Protein AF-A0AAJ1BZ82-F1 (afdb_monomer_lite)

Fo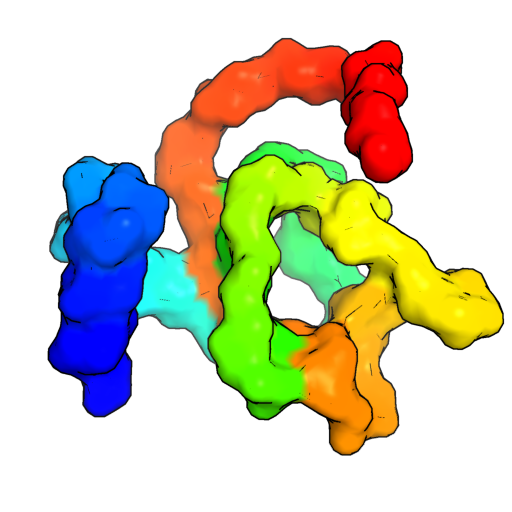ldseek 3Di:
DLVVVCVVCVVVVNCVQQVPPDSSQKDFAPADPQPDQAAFKWFAFQLRDIDGGDGQQPVDADVPRHRLSGQPPDRSHTGIMGGRPDPPDPPPPDDDDDD

Structure (mmCIF, N/CA/C/O backbone):
data_AF-A0AAJ1BZ82-F1
#
_entry.id   AF-A0AAJ1BZ82-F1
#
loop_
_atom_site.group_PDB
_atom_site.id
_atom_site.type_symbol
_atom_site.label_atom_id
_atom_site.label_alt_id
_atom_site.label_comp_id
_atom_site.label_asym_id
_atom_site.label_entity_id
_atom_site.label_seq_id
_atom_site.pdbx_PDB_ins_code
_atom_site.Cartn_x
_atom_site.Cartn_y
_atom_site.Cartn_z
_atom_site.occupancy
_atom_site.B_iso_or_equiv
_atom_site.auth_seq_id
_atom_site.auth_comp_id
_atom_site.auth_asym_id
_atom_site.auth_atom_id
_atom_site.pdbx_PDB_model_num
ATOM 1 N N . MET A 1 1 ? 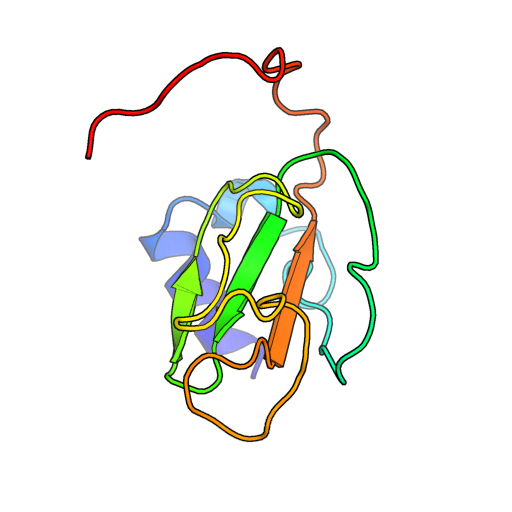-15.356 -1.898 -11.378 1.00 53.34 1 MET A N 1
ATOM 2 C CA . MET A 1 1 ? -14.190 -1.645 -10.501 1.00 53.34 1 MET A CA 1
ATOM 3 C C . MET A 1 1 ? -12.942 -1.235 -11.290 1.00 53.34 1 MET A C 1
ATOM 5 O O . MET A 1 1 ? -12.240 -0.364 -10.812 1.00 53.34 1 MET A O 1
ATOM 9 N N . ALA A 1 2 ? -12.697 -1.755 -12.504 1.00 52.62 2 ALA A N 1
ATOM 10 C CA . ALA A 1 2 ? -11.528 -1.373 -13.318 1.00 52.62 2 ALA A CA 1
ATOM 11 C C . ALA A 1 2 ? -11.559 0.063 -13.898 1.00 52.62 2 ALA A C 1
ATOM 13 O O . ALA A 1 2 ? -10.515 0.698 -14.008 1.00 52.62 2 ALA A O 1
ATOM 14 N N . ASP A 1 3 ? -12.739 0.592 -14.241 1.00 59.53 3 ASP A N 1
ATOM 15 C CA . ASP A 1 3 ? -12.847 1.900 -14.912 1.00 59.53 3 ASP A CA 1
ATOM 16 C C . ASP A 1 3 ? -12.451 3.079 -13.999 1.00 59.53 3 ASP A C 1
ATOM 18 O O . ASP A 1 3 ? -11.710 3.965 -14.412 1.00 59.53 3 ASP A O 1
ATOM 22 N N . GLY A 1 4 ? -12.809 3.016 -12.710 1.00 66.25 4 GLY A N 1
ATOM 23 C CA . GLY A 1 4 ? -12.424 4.038 -11.728 1.00 66.25 4 GLY A CA 1
ATOM 24 C C . GLY A 1 4 ? -10.914 4.103 -11.473 1.00 66.25 4 GLY A C 1
ATOM 25 O O . GLY A 1 4 ? -10.356 5.190 -11.359 1.00 66.25 4 GLY A O 1
ATOM 26 N N . ASN A 1 5 ? -10.225 2.955 -11.472 1.00 70.12 5 ASN A N 1
ATOM 27 C CA . ASN A 1 5 ? -8.765 2.914 -11.324 1.00 70.12 5 ASN A CA 1
ATOM 28 C C . ASN A 1 5 ? -8.063 3.549 -12.535 1.00 70.12 5 ASN A C 1
ATOM 30 O O . ASN A 1 5 ? -7.015 4.170 -12.393 1.00 70.12 5 ASN A O 1
ATOM 34 N N . ARG A 1 6 ? -8.655 3.445 -13.731 1.00 72.12 6 ARG A N 1
ATOM 35 C CA . ARG A 1 6 ? -8.121 4.044 -14.960 1.00 72.12 6 ARG A CA 1
ATOM 36 C C . ARG A 1 6 ? -8.131 5.556 -14.946 1.00 72.12 6 ARG A C 1
ATOM 38 O O . ARG A 1 6 ? -7.130 6.168 -15.318 1.00 72.12 6 ARG A O 1
ATOM 45 N N . GLU A 1 7 ? -9.255 6.154 -14.582 1.00 79.50 7 GLU A N 1
ATOM 46 C CA . GLU A 1 7 ? -9.363 7.610 -14.505 1.00 79.50 7 GLU A CA 1
ATOM 47 C C . GLU A 1 7 ? -8.453 8.160 -13.402 1.00 79.50 7 GLU A C 1
ATOM 49 O O . GLU A 1 7 ? -7.705 9.110 -13.630 1.00 79.50 7 GLU A O 1
ATOM 54 N N . GLU A 1 8 ? -8.427 7.493 -12.249 1.00 78.50 8 GLU A N 1
ATOM 55 C CA . GLU A 1 8 ? -7.574 7.838 -11.112 1.00 78.50 8 GLU A CA 1
ATOM 56 C C . GLU A 1 8 ? -6.079 7.747 -11.458 1.00 78.50 8 GLU A C 1
ATOM 58 O O . GLU A 1 8 ? -5.304 8.640 -11.109 1.00 78.50 8 GLU A O 1
ATOM 63 N N . ASP A 1 9 ? -5.668 6.727 -12.213 1.00 79.69 9 ASP A N 1
ATOM 64 C CA . ASP A 1 9 ? -4.282 6.578 -12.653 1.00 79.69 9 ASP A CA 1
ATOM 65 C C . ASP A 1 9 ? -3.865 7.641 -13.668 1.00 79.69 9 ASP A C 1
ATOM 67 O O . ASP A 1 9 ? -2.733 8.122 -13.621 1.00 79.69 9 ASP A O 1
ATOM 71 N N . LYS A 1 10 ? -4.760 8.051 -14.570 1.00 79.44 10 LYS A N 1
ATOM 72 C CA . LYS A 1 10 ? -4.483 9.164 -15.489 1.00 79.44 10 LYS A CA 1
ATOM 73 C C . LYS A 1 10 ? -4.336 10.483 -14.735 1.00 79.44 10 LYS A C 1
ATOM 75 O O . LYS A 1 10 ? -3.404 11.231 -15.011 1.00 79.44 10 LYS A O 1
ATOM 80 N N . LEU A 1 11 ? -5.220 10.742 -13.769 1.00 83.69 11 LEU A N 1
ATOM 81 C CA . LEU A 1 11 ? -5.194 11.958 -12.950 1.00 83.69 11 LEU A CA 1
ATOM 82 C C . LEU A 1 11 ? -3.920 12.067 -12.102 1.00 83.69 11 LEU A C 1
ATOM 84 O O . LEU A 1 11 ? -3.396 13.162 -11.930 1.00 83.69 11 LEU A O 1
ATOM 88 N N . ASN A 1 12 ? -3.409 10.943 -11.596 1.00 79.12 12 ASN A N 1
ATOM 89 C CA . ASN A 1 12 ? -2.242 10.911 -10.709 1.00 79.12 12 ASN A CA 1
ATOM 90 C C . ASN A 1 12 ? -0.918 10.578 -11.428 1.00 79.12 12 ASN A C 1
ATOM 92 O O . ASN A 1 12 ? 0.074 10.279 -10.762 1.00 79.12 12 ASN A O 1
ATOM 96 N N . GLY A 1 13 ? -0.885 10.585 -12.769 1.00 81.19 13 GLY A N 1
ATOM 97 C CA . GLY A 1 13 ? 0.329 10.298 -13.551 1.00 81.19 13 GLY A CA 1
ATOM 98 C C . GLY A 1 13 ? 0.833 8.853 -13.427 1.00 81.19 13 GLY A C 1
ATOM 99 O O . GLY A 1 13 ? 2.011 8.575 -13.628 1.00 81.19 13 GLY A O 1
ATOM 100 N N . ARG A 1 14 ? -0.048 7.920 -13.058 1.00 81.94 14 ARG A N 1
ATOM 101 C CA . ARG A 1 14 ? 0.253 6.499 -12.831 1.00 81.94 14 ARG A CA 1
ATOM 102 C C . ARG A 1 14 ? -0.105 5.598 -13.996 1.00 81.94 14 ARG A C 1
ATOM 104 O O . ARG A 1 14 ? 0.360 4.463 -14.049 1.00 81.94 14 ARG A O 1
ATOM 111 N N . TRP A 1 15 ? -0.894 6.101 -14.940 1.00 82.94 15 TRP A N 1
ATOM 112 C CA . TRP A 1 15 ? -1.353 5.328 -16.089 1.00 82.94 15 TRP A CA 1
ATOM 113 C C . TRP A 1 15 ? -0.193 4.667 -16.841 1.00 82.94 15 TRP A C 1
ATOM 115 O O . TRP A 1 15 ? -0.192 3.455 -17.016 1.00 82.94 15 TRP A O 1
ATOM 125 N N . GLU A 1 16 ? 0.841 5.430 -17.196 1.00 84.62 16 GLU A N 1
ATOM 126 C CA . GLU A 1 16 ? 1.980 4.925 -17.978 1.00 84.62 16 GLU A CA 1
ATOM 127 C C . GLU A 1 16 ? 2.786 3.830 -17.260 1.00 84.62 16 GLU A C 1
ATOM 129 O O . GLU A 1 16 ? 3.498 3.063 -17.903 1.00 84.62 16 GLU A O 1
ATOM 134 N N . ILE A 1 17 ? 2.659 3.739 -15.935 1.00 82.94 17 ILE A N 1
ATOM 135 C CA . ILE A 1 17 ? 3.393 2.799 -15.082 1.00 82.94 17 ILE A CA 1
ATOM 136 C C . ILE A 1 17 ? 2.644 1.466 -14.962 1.00 82.94 17 ILE A C 1
ATOM 138 O O . ILE A 1 17 ? 3.266 0.405 -14.896 1.00 82.94 17 ILE A O 1
ATOM 142 N N . PHE A 1 18 ? 1.311 1.515 -14.897 1.00 85.00 18 PHE A N 1
ATOM 143 C CA . PHE A 1 18 ? 0.482 0.367 -14.525 1.00 85.00 18 PHE A CA 1
ATOM 144 C C . PHE A 1 18 ? -0.499 -0.087 -15.610 1.00 85.00 18 PHE A C 1
ATOM 146 O O . PHE A 1 18 ? -1.170 -1.094 -15.401 1.00 85.00 18 PHE A O 1
ATOM 153 N N . GLN A 1 19 ? -0.587 0.604 -16.753 1.00 83.50 19 GLN A N 1
ATOM 154 C CA . GLN A 1 19 ? -1.544 0.288 -17.828 1.00 83.50 19 GLN A CA 1
ATOM 155 C C . GLN A 1 19 ? -1.471 -1.166 -18.319 1.00 83.50 19 GLN A C 1
ATOM 157 O O . GLN A 1 19 ? -2.500 -1.742 -18.658 1.00 83.50 19 GLN A O 1
ATOM 162 N N . ASP A 1 20 ? -0.277 -1.764 -18.317 1.00 85.94 20 ASP A N 1
ATOM 163 C CA . ASP A 1 20 ? -0.053 -3.142 -18.770 1.00 85.94 20 ASP A CA 1
ATOM 164 C C . ASP A 1 20 ? -0.264 -4.187 -17.661 1.00 85.94 20 ASP A C 1
ATOM 166 O O . ASP A 1 20 ? -0.214 -5.391 -17.917 1.00 85.94 20 ASP A O 1
ATOM 170 N N . GLN A 1 21 ? -0.497 -3.758 -16.415 1.00 82.62 21 GLN A N 1
ATOM 171 C CA . GLN A 1 21 ? -0.714 -4.671 -15.297 1.00 82.62 21 GLN A CA 1
ATOM 172 C C . GLN A 1 21 ? -2.193 -5.044 -15.140 1.00 82.62 21 GLN A C 1
ATOM 174 O O . GLN A 1 21 ? -3.074 -4.180 -15.237 1.00 82.62 21 GLN A O 1
ATOM 179 N N . PRO A 1 22 ? -2.501 -6.311 -14.803 1.00 83.00 22 PRO A N 1
ATOM 180 C CA . PRO A 1 22 ? -3.864 -6.702 -14.467 1.00 83.00 22 PRO A CA 1
ATOM 181 C C . PRO A 1 22 ? -4.368 -5.857 -13.291 1.00 83.00 22 PRO A C 1
ATOM 183 O O . PRO A 1 22 ? -3.646 -5.642 -12.318 1.00 83.00 22 PRO A O 1
ATOM 186 N N . ASN A 1 23 ? -5.595 -5.336 -13.402 1.00 84.38 23 ASN A N 1
ATOM 187 C CA . ASN A 1 23 ? -6.183 -4.409 -12.424 1.00 84.38 23 ASN A CA 1
ATOM 188 C C . ASN A 1 23 ? -5.274 -3.208 -12.070 1.00 84.38 23 ASN A C 1
ATOM 190 O O . ASN A 1 23 ? -5.321 -2.685 -10.959 1.00 84.38 23 ASN A O 1
ATOM 194 N N . HIS A 1 24 ? -4.408 -2.792 -12.998 1.00 86.56 24 HIS A N 1
ATOM 195 C CA . HIS A 1 24 ? -3.442 -1.707 -12.814 1.00 86.56 24 HIS A CA 1
ATOM 196 C C . HIS A 1 24 ? -2.505 -1.938 -11.617 1.00 86.56 24 HIS A C 1
ATOM 198 O O . HIS A 1 24 ? -2.121 -1.006 -10.904 1.00 86.56 24 HIS A O 1
ATOM 204 N N . GLY A 1 25 ? -2.182 -3.209 -11.367 1.00 87.62 25 GLY A N 1
ATOM 205 C CA . GLY A 1 25 ? -1.303 -3.653 -10.291 1.00 87.62 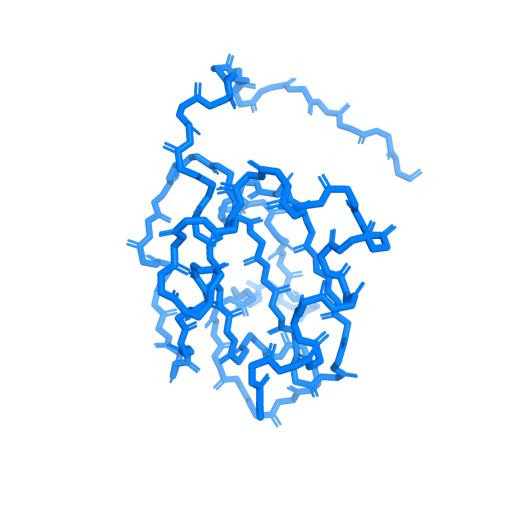25 GLY A CA 1
ATOM 206 C C . GLY A 1 25 ? -1.956 -3.696 -8.909 1.00 87.62 25 GLY A C 1
ATOM 207 O O . GLY A 1 25 ? -1.293 -4.116 -7.965 1.00 87.62 25 GLY A O 1
ATOM 208 N N . TRP A 1 26 ? -3.220 -3.279 -8.761 1.00 90.06 26 TRP A N 1
ATOM 209 C CA . TRP A 1 26 ? -3.908 -3.281 -7.470 1.00 90.06 26 TRP A CA 1
ATOM 210 C C . TRP A 1 26 ? -4.229 -4.697 -6.994 1.00 90.06 26 TRP A C 1
ATOM 212 O O . TRP A 1 26 ? -4.931 -5.459 -7.665 1.00 90.06 26 TRP A O 1
ATOM 222 N N . ILE A 1 27 ? -3.764 -4.996 -5.786 1.00 90.00 27 ILE A N 1
ATOM 223 C CA . ILE A 1 27 ? -3.960 -6.240 -5.052 1.00 90.00 27 ILE A CA 1
ATOM 224 C C . ILE A 1 27 ? -4.766 -5.915 -3.795 1.00 90.00 27 ILE A C 1
ATOM 226 O O . ILE A 1 27 ? -4.444 -4.968 -3.076 1.00 90.00 27 ILE A O 1
ATOM 230 N N . GLU A 1 28 ? -5.821 -6.685 -3.533 1.00 90.06 28 GLU A N 1
ATOM 231 C CA . GLU A 1 28 ? -6.641 -6.538 -2.328 1.00 90.06 28 GLU A CA 1
ATOM 232 C C . GLU A 1 28 ? -5.833 -6.891 -1.067 1.00 90.06 28 GLU A C 1
ATOM 234 O O . GLU A 1 28 ? -5.036 -7.830 -1.062 1.00 90.06 28 GLU A O 1
ATOM 239 N N . TRP A 1 29 ? -6.014 -6.114 0.005 1.00 87.69 29 TRP A N 1
ATOM 240 C CA . TRP A 1 29 ? -5.330 -6.319 1.281 1.00 87.69 29 TRP A CA 1
ATOM 241 C C . TRP A 1 29 ? -6.301 -6.749 2.374 1.00 87.69 29 TRP A C 1
ATOM 243 O O . TRP A 1 29 ? -7.263 -6.043 2.680 1.00 87.69 29 TRP A O 1
ATOM 253 N N . HIS A 1 30 ? -5.983 -7.866 3.026 1.00 84.44 30 HIS A N 1
ATOM 254 C CA . HIS A 1 30 ? -6.785 -8.440 4.110 1.00 84.44 30 HIS A CA 1
ATOM 255 C C . HIS A 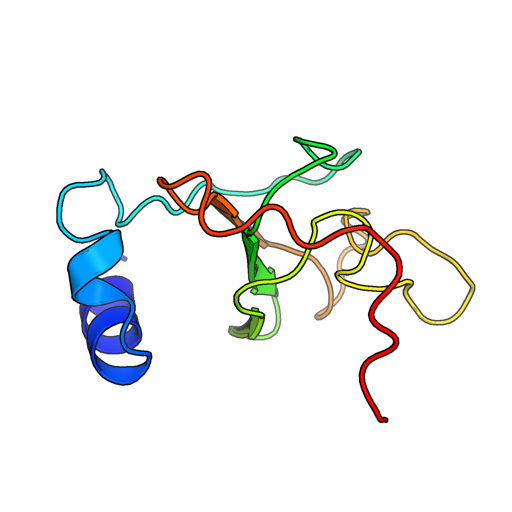1 30 ? -6.152 -8.270 5.500 1.00 84.44 30 HIS A C 1
ATOM 257 O O . HIS A 1 30 ? -6.655 -8.822 6.476 1.00 84.44 30 HIS A O 1
ATOM 263 N N . GLY A 1 31 ? -5.064 -7.501 5.605 1.00 81.19 31 GLY A N 1
ATOM 264 C CA . GLY A 1 31 ? -4.317 -7.328 6.850 1.00 81.19 31 GLY A CA 1
ATOM 265 C C . GLY A 1 31 ? -3.141 -8.285 7.010 1.00 81.19 31 GLY A C 1
ATOM 266 O O . GLY A 1 31 ? -3.025 -9.287 6.309 1.00 81.19 31 GLY A O 1
ATOM 267 N N . GLY A 1 32 ? -2.262 -7.949 7.953 1.00 77.38 32 GLY A N 1
ATOM 268 C CA . GLY A 1 32 ? -1.065 -8.724 8.271 1.00 77.38 32 GLY A CA 1
ATOM 269 C C . GLY A 1 32 ? 0.198 -7.861 8.319 1.00 77.38 32 GLY A C 1
ATOM 270 O O . GLY A 1 32 ? 0.104 -6.631 8.253 1.00 77.38 32 GLY A O 1
ATOM 271 N N . PRO A 1 33 ? 1.380 -8.487 8.442 1.00 76.81 33 PRO A N 1
ATOM 272 C CA . PRO A 1 33 ? 2.646 -7.789 8.255 1.00 76.81 33 PRO A CA 1
ATOM 273 C C . PRO A 1 33 ? 2.762 -7.280 6.810 1.00 76.81 33 PRO A C 1
ATOM 275 O O . PRO A 1 33 ? 2.122 -7.837 5.915 1.00 76.81 33 PRO A O 1
ATOM 278 N N . PRO A 1 34 ? 3.578 -6.247 6.551 1.00 76.56 34 PRO A N 1
ATOM 279 C CA . PRO A 1 34 ? 3.782 -5.752 5.198 1.00 76.56 34 PRO A CA 1
ATOM 280 C C . PRO A 1 34 ? 4.238 -6.894 4.268 1.00 76.56 34 PRO A C 1
ATOM 282 O O . PRO A 1 34 ? 5.165 -7.629 4.617 1.00 76.56 34 PRO A O 1
ATOM 285 N N . PRO A 1 35 ? 3.634 -7.047 3.075 1.00 75.50 35 PRO A N 1
ATOM 286 C CA . PRO A 1 35 ? 3.963 -8.139 2.157 1.00 75.50 35 PRO A CA 1
ATOM 287 C C . PRO A 1 35 ? 5.368 -8.013 1.542 1.00 75.50 35 PRO A C 1
ATOM 289 O O . PRO A 1 35 ? 5.836 -8.927 0.867 1.00 75.50 35 PRO A O 1
ATOM 292 N N . PHE A 1 36 ? 6.044 -6.883 1.753 1.00 78.31 36 PHE A N 1
ATOM 293 C CA . PHE A 1 36 ? 7.415 -6.617 1.332 1.00 78.31 36 PHE A CA 1
ATOM 294 C C . PHE A 1 36 ? 8.036 -5.551 2.238 1.00 78.31 36 PHE A C 1
ATOM 296 O O . PHE A 1 36 ? 7.345 -4.693 2.786 1.00 78.31 36 PHE A O 1
ATOM 303 N N . THR A 1 37 ? 9.356 -5.605 2.390 1.00 75.38 37 THR A N 1
ATOM 304 C CA . THR A 1 37 ? 10.114 -4.717 3.282 1.00 75.38 37 THR A CA 1
ATOM 305 C C . THR A 1 37 ? 10.871 -3.617 2.547 1.00 75.38 37 THR A C 1
ATOM 307 O O . THR A 1 37 ? 11.477 -2.789 3.214 1.00 75.38 37 THR A O 1
ATOM 310 N N . ASP A 1 38 ? 10.838 -3.608 1.212 1.00 75.44 38 ASP A N 1
ATOM 311 C CA . ASP A 1 38 ? 11.616 -2.700 0.366 1.00 75.44 38 ASP A CA 1
ATOM 312 C C . ASP A 1 38 ? 10.858 -2.297 -0.913 1.00 75.44 38 ASP A C 1
ATOM 314 O O . ASP A 1 38 ? 9.959 -3.013 -1.380 1.00 75.44 38 ASP A O 1
ATOM 318 N N . GLY A 1 39 ? 11.247 -1.153 -1.476 1.00 77.81 39 GLY A N 1
ATOM 319 C CA . GLY A 1 39 ? 10.705 -0.577 -2.702 1.00 77.81 39 GLY A CA 1
ATOM 320 C C . GLY A 1 39 ? 9.551 0.395 -2.473 1.00 77.81 39 GLY A C 1
ATOM 321 O O . GLY A 1 39 ? 9.158 0.697 -1.348 1.00 77.81 39 GLY A O 1
ATOM 322 N N . GLU A 1 40 ? 8.998 0.900 -3.571 1.00 84.00 40 GLU A N 1
ATOM 323 C CA . GLU A 1 40 ? 7.894 1.855 -3.538 1.00 84.00 40 GLU A CA 1
ATOM 324 C C . GLU A 1 40 ? 6.540 1.159 -3.685 1.00 84.00 40 GLU A C 1
ATOM 326 O O . GLU A 1 40 ? 6.344 0.265 -4.519 1.00 84.00 40 GLU A O 1
ATOM 331 N N . VAL A 1 41 ? 5.576 1.605 -2.883 1.00 85.94 41 VAL A N 1
ATOM 332 C CA . VAL A 1 41 ? 4.202 1.108 -2.903 1.00 85.94 41 VAL A CA 1
ATOM 333 C C . VAL A 1 41 ? 3.202 2.249 -2.932 1.00 85.94 41 VAL A C 1
ATOM 335 O O . VAL A 1 41 ? 3.380 3.290 -2.292 1.00 85.94 41 VAL A O 1
ATOM 338 N N . ASP A 1 42 ? 2.111 1.993 -3.646 1.00 88.56 42 ASP A N 1
ATOM 339 C CA . ASP A 1 42 ? 0.882 2.753 -3.517 1.00 88.56 42 ASP A CA 1
ATOM 340 C C . ASP A 1 42 ? -0.116 1.949 -2.686 1.00 88.56 42 ASP A C 1
ATOM 342 O O . ASP A 1 42 ? -0.281 0.745 -2.898 1.00 88.56 42 ASP A O 1
ATOM 346 N N . VAL A 1 43 ? -0.802 2.603 -1.753 1.00 87.94 43 VAL A N 1
ATOM 347 C CA . VAL A 1 43 ? -1.847 1.978 -0.935 1.00 87.94 43 VAL A CA 1
ATOM 348 C C . VAL A 1 43 ? -3.147 2.756 -1.023 1.00 87.94 43 VAL A C 1
ATOM 350 O O . VAL A 1 43 ? -3.165 3.988 -1.098 1.00 87.94 43 VAL A O 1
ATOM 353 N N . ARG A 1 44 ? -4.250 2.014 -0.965 1.00 88.50 44 ARG A N 1
ATOM 354 C CA . ARG A 1 44 ? -5.604 2.543 -0.868 1.00 88.50 44 ARG A CA 1
ATOM 355 C C . ARG A 1 44 ? -6.124 2.296 0.534 1.00 88.50 44 ARG A C 1
ATOM 357 O O . ARG A 1 44 ? -6.160 1.155 0.996 1.00 88.50 44 ARG A O 1
ATOM 364 N N . LEU A 1 45 ? -6.518 3.370 1.207 1.00 87.12 45 LEU A N 1
ATOM 365 C CA . LEU A 1 45 ? -7.131 3.293 2.525 1.00 87.12 45 LEU A CA 1
ATOM 366 C C . LEU A 1 45 ? -8.629 3.013 2.391 1.00 87.12 45 LEU A C 1
ATOM 368 O O . LEU A 1 45 ? -9.265 3.411 1.414 1.00 87.12 45 LEU A O 1
ATOM 372 N N . ARG A 1 46 ? -9.217 2.416 3.428 1.00 85.19 46 ARG A N 1
ATOM 373 C CA . ARG A 1 46 ? -10.665 2.215 3.571 1.00 85.19 46 ARG A CA 1
ATOM 374 C C . ARG A 1 46 ? -11.444 3.529 3.475 1.00 85.19 46 ARG A C 1
ATOM 376 O O . ARG A 1 46 ? -12.551 3.542 2.954 1.00 85.19 46 ARG A O 1
ATOM 383 N N . SER A 1 47 ? -10.850 4.637 3.923 1.00 83.56 47 SER A N 1
ATOM 384 C CA . SER A 1 47 ? -11.399 5.994 3.762 1.00 83.56 47 SER A CA 1
ATOM 385 C C . SER A 1 47 ? -11.473 6.490 2.309 1.00 83.56 47 SER A C 1
ATOM 387 O O . SER A 1 47 ? -12.028 7.556 2.067 1.00 83.56 47 SER A O 1
ATOM 389 N N . GLY A 1 48 ? -10.897 5.767 1.345 1.00 83.56 48 GLY A N 1
ATOM 390 C CA . GLY A 1 48 ? -10.797 6.182 -0.056 1.00 83.56 48 GLY A CA 1
ATOM 391 C C . GLY A 1 48 ? -9.561 7.030 -0.365 1.00 83.56 48 GLY A C 1
ATOM 392 O O . GLY A 1 48 ? -9.270 7.269 -1.534 1.00 83.56 48 GLY A O 1
ATOM 393 N N . ARG A 1 49 ? -8.796 7.447 0.654 1.00 85.06 49 ARG A N 1
ATOM 394 C CA . ARG A 1 49 ? -7.525 8.156 0.464 1.00 85.06 49 ARG A CA 1
ATOM 395 C C . ARG A 1 49 ? -6.483 7.238 -0.175 1.00 85.06 49 ARG A C 1
ATOM 397 O O . ARG A 1 49 ? -6.300 6.100 0.255 1.00 85.06 49 ARG A O 1
ATOM 404 N N . LEU A 1 50 ? -5.741 7.781 -1.134 1.00 85.88 50 LEU A N 1
ATOM 405 C CA . LEU A 1 50 ? -4.587 7.125 -1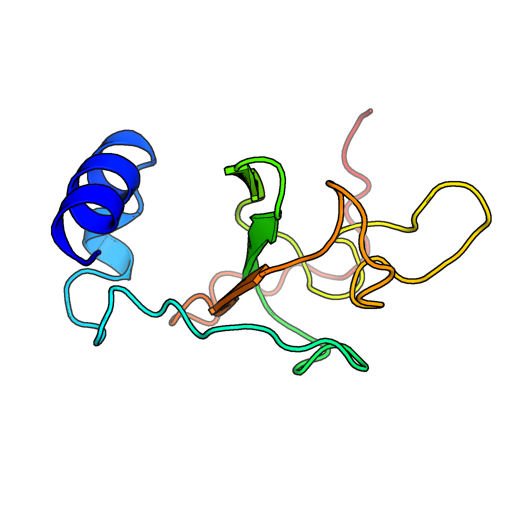.740 1.00 85.88 50 LEU A CA 1
ATOM 406 C C . LEU A 1 50 ? -3.298 7.682 -1.149 1.00 85.88 50 LEU A C 1
ATOM 408 O O . LEU A 1 50 ? -3.180 8.880 -0.877 1.00 85.88 50 LEU A O 1
ATOM 412 N N . ILE A 1 51 ? -2.334 6.796 -0.944 1.00 85.38 51 ILE A N 1
ATOM 413 C CA . ILE A 1 51 ? -0.964 7.148 -0.594 1.00 85.38 51 ILE A CA 1
ATOM 414 C C . ILE A 1 51 ? -0.070 6.553 -1.673 1.00 85.38 51 ILE A C 1
ATOM 416 O O . ILE A 1 51 ? -0.240 5.403 -2.063 1.00 85.38 51 ILE A O 1
ATOM 420 N N . PHE A 1 52 ? 0.866 7.359 -2.150 1.00 85.94 52 PHE A N 1
ATOM 421 C CA . PHE A 1 52 ? 1.622 7.130 -3.371 1.00 85.94 52 PHE A CA 1
ATOM 422 C C . PHE A 1 52 ? 3.120 7.147 -3.084 1.00 85.94 52 PHE A C 1
ATOM 424 O O . PHE A 1 52 ? 3.555 8.006 -2.315 1.00 85.94 52 PHE A O 1
ATOM 431 N N . PHE A 1 53 ? 3.879 6.248 -3.726 1.00 75.75 53 PHE A N 1
ATOM 432 C CA . PHE A 1 53 ? 5.352 6.239 -3.710 1.00 75.75 53 PHE A CA 1
ATOM 433 C C . PHE A 1 53 ? 5.938 6.323 -2.294 1.00 75.75 53 PHE A C 1
ATOM 435 O O . PHE A 1 53 ? 6.747 7.190 -1.964 1.00 75.75 53 PHE A O 1
ATOM 442 N N . ARG A 1 54 ? 5.465 5.454 -1.398 1.00 74.69 54 ARG A N 1
ATOM 443 C CA . ARG A 1 54 ? 6.010 5.366 -0.040 1.00 74.69 54 ARG A CA 1
ATOM 444 C C . ARG A 1 54 ? 6.737 4.051 0.144 1.00 74.69 54 ARG A C 1
ATOM 446 O O . ARG A 1 54 ? 6.293 3.024 -0.355 1.00 74.69 54 ARG A O 1
ATOM 453 N N . HIS A 1 55 ? 7.825 4.087 0.905 1.00 76.50 55 HIS A N 1
ATOM 454 C CA . HIS A 1 55 ? 8.474 2.874 1.381 1.00 76.50 55 HIS A CA 1
ATOM 455 C C . HIS A 1 55 ? 7.499 2.118 2.304 1.00 76.50 55 HIS A C 1
ATOM 457 O O . HIS A 1 55 ? 6.899 2.764 3.170 1.00 76.50 55 HIS A O 1
ATOM 463 N N . PRO A 1 56 ? 7.327 0.786 2.182 1.00 74.50 56 PRO A N 1
ATOM 464 C CA . PRO A 1 56 ? 6.335 0.013 2.941 1.00 74.50 56 PRO A CA 1
ATOM 465 C C . PRO A 1 56 ? 6.470 0.191 4.454 1.00 74.50 56 PRO A C 1
ATOM 467 O O . PRO A 1 56 ? 5.464 0.276 5.159 1.00 74.50 56 PRO A O 1
ATOM 470 N N . LEU A 1 57 ? 7.707 0.319 4.945 1.00 72.69 57 LEU A N 1
ATOM 471 C CA . LEU A 1 57 ? 7.996 0.556 6.362 1.00 72.69 57 LEU A CA 1
ATOM 472 C C . LEU A 1 57 ? 7.747 2.011 6.798 1.00 72.69 57 LEU A C 1
ATOM 474 O O . LEU A 1 57 ? 7.637 2.286 7.988 1.00 72.69 57 LEU A O 1
ATOM 478 N N . TRP A 1 58 ? 7.666 2.956 5.857 1.00 70.06 58 TRP A N 1
ATOM 479 C CA . TRP A 1 58 ? 7.541 4.397 6.122 1.00 70.06 58 TRP A CA 1
ATOM 480 C C . TRP A 1 58 ? 6.183 4.978 5.730 1.00 70.06 58 TRP A C 1
ATOM 482 O O . TRP A 1 58 ? 5.985 6.190 5.805 1.00 70.06 58 TRP A O 1
ATOM 492 N N . ILE A 1 59 ? 5.203 4.138 5.377 1.00 70.31 59 ILE A N 1
ATOM 493 C CA . ILE A 1 59 ? 3.804 4.583 5.230 1.00 70.31 59 ILE A CA 1
ATOM 494 C C . ILE A 1 59 ? 3.267 5.139 6.570 1.00 70.31 59 ILE A C 1
ATOM 496 O O . ILE A 1 59 ? 2.253 5.840 6.615 1.00 70.31 59 ILE A O 1
ATOM 500 N N . GLY A 1 60 ? 4.008 4.908 7.658 1.00 62.31 60 GLY A N 1
ATOM 501 C CA . GLY A 1 60 ? 3.896 5.568 8.950 1.00 62.31 60 GLY A CA 1
ATOM 502 C C . GLY A 1 60 ? 3.414 4.614 10.036 1.00 62.31 60 GLY A C 1
ATOM 503 O O . GLY A 1 60 ? 2.959 3.503 9.765 1.00 62.31 60 GLY A O 1
ATOM 504 N N . GLN A 1 61 ? 3.470 5.082 11.277 1.00 61.78 61 GLN A N 1
ATOM 505 C CA . GLN A 1 61 ? 2.785 4.449 12.400 1.00 61.78 61 GLN A CA 1
ATOM 506 C C . GLN A 1 61 ? 1.410 5.100 12.582 1.00 61.78 61 GLN A C 1
ATOM 508 O O . GLN A 1 61 ? 1.196 6.269 12.244 1.00 61.78 61 GLN A O 1
ATOM 513 N N . ARG A 1 62 ? 0.440 4.333 13.068 1.00 65.75 62 ARG A N 1
ATOM 514 C CA . ARG A 1 62 ? -0.830 4.877 13.553 1.00 65.75 62 ARG A CA 1
ATOM 515 C C . ARG A 1 62 ? -0.581 5.613 14.880 1.00 65.75 62 ARG A C 1
ATOM 517 O O . ARG A 1 62 ? 0.402 5.314 15.566 1.00 65.75 62 ARG A O 1
ATOM 524 N N . PRO A 1 63 ? -1.458 6.552 15.275 1.00 60.59 63 PRO A N 1
ATOM 525 C CA . PRO A 1 63 ? -1.446 7.095 16.631 1.00 60.59 63 PRO A CA 1
ATOM 526 C C . PRO A 1 63 ? -1.416 5.946 17.653 1.00 60.59 63 PRO A C 1
ATOM 528 O O . PRO A 1 63 ? -2.225 5.028 17.559 1.00 60.59 63 PRO A O 1
ATOM 531 N N . GLY A 1 64 ? -0.457 5.960 18.583 1.00 63.22 64 GLY A N 1
ATOM 532 C CA . GLY A 1 64 ? -0.250 4.859 19.538 1.00 63.22 64 GLY A CA 1
ATOM 533 C C . GLY A 1 64 ? 0.748 3.776 19.102 1.00 63.22 64 GLY A C 1
ATOM 534 O O . GLY A 1 64 ? 0.828 2.744 19.758 1.00 63.22 64 GLY A O 1
ATOM 535 N N . GLY A 1 65 ? 1.512 3.990 18.023 1.00 64.81 65 GLY A N 1
ATOM 536 C CA . GLY A 1 65 ? 2.636 3.124 17.635 1.00 64.81 65 GLY A CA 1
ATOM 537 C C . GLY A 1 65 ? 2.242 1.837 16.904 1.00 64.81 65 GLY A C 1
ATOM 538 O O . GLY A 1 65 ? 3.096 0.997 16.642 1.00 64.81 65 GLY A O 1
ATOM 539 N N . GLN A 1 66 ? 0.963 1.673 16.558 1.00 66.88 66 GLN A N 1
ATOM 540 C CA . GLN A 1 66 ? 0.486 0.501 15.824 1.00 66.88 66 GLN A CA 1
ATOM 541 C C . GLN A 1 66 ? 0.915 0.572 14.352 1.00 66.88 66 GLN A C 1
ATOM 543 O O . GLN A 1 66 ? 0.891 1.638 13.727 1.00 66.88 66 GLN A O 1
ATOM 548 N N . GLU A 1 67 ? 1.276 -0.568 13.771 1.00 69.06 67 GLU A N 1
ATOM 549 C CA . GLU A 1 67 ? 1.655 -0.651 12.360 1.00 69.06 67 GLU A CA 1
ATOM 550 C C . GLU A 1 67 ? 0.448 -0.338 11.464 1.00 69.06 67 GLU A C 1
ATOM 552 O O . GLU A 1 67 ? -0.640 -0.880 11.650 1.00 69.06 67 GLU A O 1
ATOM 557 N N . LYS A 1 68 ? 0.602 0.537 10.460 1.00 68.69 68 LYS A N 1
ATOM 558 C CA . LYS A 1 68 ? -0.517 0.885 9.561 1.00 68.69 68 LYS A CA 1
ATOM 559 C C . LYS A 1 68 ? -1.032 -0.292 8.727 1.00 68.69 68 LYS A C 1
ATOM 561 O O . LYS A 1 68 ? -2.204 -0.293 8.365 1.00 68.69 68 LYS A O 1
ATOM 566 N N . TRP A 1 69 ? -0.183 -1.292 8.492 1.00 77.12 69 TRP A N 1
ATOM 567 C CA . TRP A 1 69 ? -0.535 -2.547 7.825 1.00 77.12 69 TRP A CA 1
ATOM 568 C C . TRP A 1 69 ? -1.482 -3.431 8.646 1.00 77.12 69 TRP A C 1
ATOM 570 O O . TRP A 1 69 ? -2.186 -4.267 8.070 1.00 77.12 69 TRP A O 1
ATOM 580 N N . ALA A 1 70 ? -1.556 -3.204 9.965 1.00 72.00 70 ALA A N 1
ATOM 581 C CA . ALA A 1 70 ? -2.561 -3.824 10.812 1.00 72.00 70 ALA A CA 1
ATOM 582 C C . ALA A 1 70 ? -3.954 -3.358 10.365 1.00 72.00 70 ALA A C 1
ATOM 584 O O . ALA A 1 70 ? -4.210 -2.160 10.239 1.00 72.00 70 ALA A O 1
ATOM 585 N N . HIS A 1 71 ? -4.834 -4.317 10.091 1.00 75.38 71 HIS A N 1
ATOM 586 C CA . HIS A 1 71 ? -6.192 -4.100 9.599 1.00 75.38 71 HIS A CA 1
ATOM 587 C C . HIS A 1 71 ? -7.138 -4.075 10.803 1.00 75.38 71 HIS A C 1
ATOM 589 O O . HIS A 1 71 ? -7.625 -5.113 11.248 1.00 75.38 71 HIS A O 1
ATOM 595 N N . LEU A 1 72 ? -7.294 -2.896 11.403 1.00 77.69 72 LEU A N 1
ATOM 596 C CA . LEU A 1 72 ? -7.930 -2.696 12.709 1.00 77.69 72 LEU A CA 1
ATOM 597 C C . LEU A 1 72 ? -9.428 -2.364 12.612 1.00 77.69 72 LEU A C 1
ATOM 599 O O . LEU A 1 72 ? -10.089 -2.179 13.630 1.00 77.69 72 LEU A O 1
ATOM 603 N N . GLY A 1 73 ? -9.976 -2.326 11.400 1.00 78.19 73 GLY A N 1
ATOM 604 C CA . GLY A 1 73 ? -11.381 -2.067 11.108 1.00 78.19 73 GLY A CA 1
ATOM 605 C C . GLY A 1 73 ? -11.727 -0.590 10.915 1.00 78.19 73 GLY A C 1
ATOM 606 O O . GLY A 1 73 ? -12.908 -0.270 10.787 1.00 78.19 73 GLY A O 1
ATOM 607 N N . ASP A 1 74 ? -10.750 0.321 10.883 1.00 81.56 74 ASP A N 1
ATOM 608 C CA . ASP A 1 74 ? -10.994 1.764 10.771 1.00 81.56 74 ASP A CA 1
ATOM 609 C C . ASP A 1 74 ? -10.603 2.359 9.406 1.00 81.56 74 ASP A C 1
ATOM 611 O O . ASP A 1 74 ? -10.101 1.690 8.503 1.00 81.56 74 ASP A O 1
ATOM 615 N N . GLY A 1 75 ? -10.871 3.657 9.229 1.00 78.50 75 GLY A N 1
ATOM 616 C CA . GLY A 1 75 ? -10.650 4.375 7.969 1.00 78.50 75 GLY A CA 1
ATOM 617 C C . GLY A 1 75 ? -9.185 4.476 7.520 1.00 78.50 75 GLY A C 1
ATOM 618 O O . GLY A 1 75 ? -8.938 4.858 6.370 1.00 78.50 75 GLY A O 1
ATOM 619 N N . LEU A 1 76 ? -8.225 4.155 8.394 1.00 79.44 76 LEU A N 1
ATOM 620 C CA . LEU A 1 76 ? -6.795 4.096 8.091 1.00 79.44 76 LEU A CA 1
ATOM 621 C C . LEU A 1 76 ? -6.340 2.720 7.602 1.00 79.44 76 LEU A C 1
ATOM 623 O O . LEU A 1 76 ? -5.189 2.601 7.181 1.00 79.44 76 LEU A O 1
ATOM 627 N N . ASP A 1 77 ? -7.216 1.713 7.625 1.00 85.06 77 ASP A N 1
ATOM 628 C CA . ASP A 1 77 ? -6.908 0.384 7.106 1.00 85.06 77 ASP A CA 1
ATOM 629 C C . ASP A 1 77 ? -6.567 0.436 5.629 1.00 85.06 77 ASP A C 1
ATOM 631 O O . ASP A 1 77 ? -7.300 1.020 4.829 1.00 85.06 77 ASP A O 1
ATOM 635 N N . PHE A 1 78 ? -5.490 -0.241 5.253 1.00 87.44 78 PHE A N 1
ATOM 636 C CA . PHE A 1 78 ? -5.235 -0.525 3.852 1.00 87.44 78 PHE A CA 1
ATOM 637 C C . PHE A 1 78 ? -6.222 -1.594 3.382 1.00 87.44 78 PHE A C 1
ATOM 639 O O . PHE A 1 78 ? -6.415 -2.613 4.044 1.00 87.44 78 PHE A O 1
ATOM 646 N N . ILE A 1 79 ? -6.859 -1.335 2.245 1.00 89.19 79 ILE A N 1
ATOM 647 C CA . ILE A 1 79 ? -7.793 -2.261 1.589 1.00 89.19 79 ILE A CA 1
ATOM 648 C C . ILE A 1 79 ? -7.239 -2.781 0.267 1.00 89.19 79 ILE A C 1
ATOM 650 O O . ILE A 1 79 ? -7.681 -3.810 -0.228 1.00 89.19 79 ILE A O 1
ATOM 654 N N . ALA A 1 80 ? -6.262 -2.079 -0.304 1.00 90.06 80 ALA A N 1
ATOM 655 C CA . ALA A 1 80 ? -5.527 -2.525 -1.469 1.00 90.06 80 ALA A CA 1
ATOM 656 C C . ALA A 1 80 ? -4.141 -1.884 -1.490 1.00 90.06 80 ALA A C 1
ATOM 658 O O . ALA A 1 80 ? -3.925 -0.807 -0.925 1.00 90.06 80 ALA A O 1
ATOM 659 N N . TYR A 1 81 ? -3.213 -2.533 -2.173 1.00 89.44 81 TYR A N 1
ATOM 660 C CA . TYR A 1 81 ? -1.874 -2.028 -2.424 1.00 89.44 81 TYR A CA 1
ATOM 661 C C . TYR A 1 81 ? -1.436 -2.399 -3.836 1.00 89.44 81 TYR A C 1
ATOM 663 O O . TYR A 1 81 ? -1.966 -3.329 -4.438 1.00 89.44 81 TYR A O 1
ATOM 671 N N . ARG A 1 82 ? -0.446 -1.693 -4.363 1.00 89.12 82 ARG A N 1
ATOM 672 C CA . ARG A 1 82 ? 0.282 -2.114 -5.557 1.00 89.12 82 ARG A CA 1
ATOM 673 C C . ARG A 1 82 ? 1.740 -1.746 -5.428 1.00 89.12 82 ARG A C 1
ATOM 675 O O . ARG A 1 82 ? 2.083 -0.668 -4.944 1.00 89.12 82 ARG A O 1
ATOM 682 N N . ARG A 1 83 ? 2.601 -2.655 -5.865 1.00 86.50 83 ARG A N 1
ATOM 683 C CA . ARG A 1 83 ? 4.040 -2.419 -5.888 1.00 86.50 83 ARG A CA 1
ATOM 684 C C . ARG A 1 83 ? 4.408 -1.737 -7.192 1.00 86.50 83 ARG A C 1
ATOM 686 O O . ARG A 1 83 ? 3.942 -2.145 -8.257 1.00 86.50 83 ARG A O 1
ATOM 693 N N . HIS A 1 84 ? 5.255 -0.722 -7.109 1.00 83.88 84 HIS A N 1
ATOM 694 C CA . HIS A 1 84 ? 5.784 -0.098 -8.305 1.00 83.88 84 HIS A CA 1
ATOM 695 C C . HIS A 1 84 ? 6.616 -1.126 -9.111 1.00 83.88 84 HIS A C 1
ATOM 697 O O . HIS A 1 84 ? 7.495 -1.771 -8.537 1.00 83.88 84 HIS A O 1
ATOM 703 N N . PRO A 1 85 ? 6.344 -1.333 -10.416 1.00 70.81 85 PRO A N 1
ATOM 704 C CA . PRO A 1 85 ? 6.961 -2.403 -11.213 1.00 70.81 85 PRO A CA 1
ATOM 705 C C . PRO A 1 85 ? 8.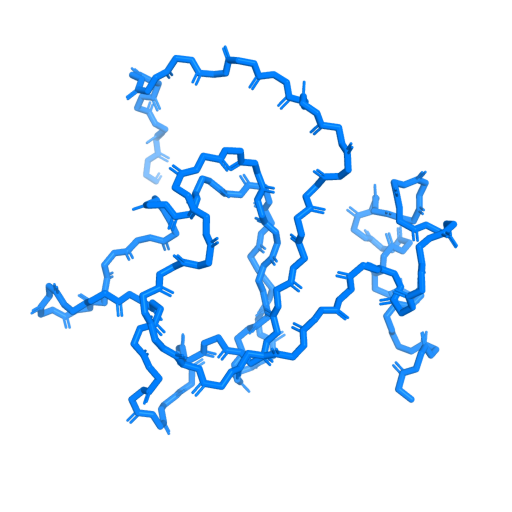436 -2.168 -11.548 1.00 70.81 85 PRO A C 1
ATOM 707 O O . PRO A 1 85 ? 9.113 -3.081 -12.010 1.00 70.81 85 PRO A O 1
ATOM 710 N N . ARG A 1 86 ? 8.949 -0.955 -11.328 1.00 63.06 86 ARG A N 1
ATOM 711 C CA . ARG A 1 86 ? 10.378 -0.652 -11.429 1.00 63.06 86 ARG A CA 1
ATOM 712 C C . ARG A 1 86 ? 10.994 -0.617 -10.039 1.00 63.06 86 ARG A C 1
ATOM 714 O O . ARG A 1 86 ? 10.406 -0.005 -9.149 1.00 63.06 86 ARG A O 1
ATOM 721 N N . GLU A 1 87 ? 12.217 -1.144 -9.924 1.00 51.75 87 GLU A N 1
ATOM 722 C CA . GLU A 1 87 ? 13.265 -0.699 -8.986 1.00 51.75 87 GLU A CA 1
ATOM 723 C C . GLU A 1 87 ? 13.565 0.797 -9.220 1.00 51.75 87 GLU A C 1
ATOM 725 O O . GLU A 1 87 ? 14.655 1.202 -9.621 1.00 51.75 87 GLU A O 1
ATOM 730 N N . ALA A 1 88 ? 12.540 1.637 -9.103 1.00 47.19 88 ALA A N 1
ATOM 731 C CA . ALA A 1 88 ? 12.637 3.060 -9.303 1.00 47.19 88 ALA A CA 1
ATOM 732 C C . ALA A 1 88 ? 13.291 3.619 -8.041 1.00 47.19 88 ALA A C 1
ATOM 734 O O . ALA A 1 88 ? 12.654 3.820 -7.019 1.00 47.19 88 ALA A O 1
ATOM 735 N N . PHE A 1 89 ? 14.599 3.818 -8.172 1.00 44.94 89 PHE A N 1
ATOM 736 C CA . PHE A 1 89 ? 15.479 4.538 -7.265 1.00 44.94 89 PHE A CA 1
ATOM 737 C C . PHE A 1 89 ? 15.806 3.821 -5.952 1.00 44.94 89 PHE A C 1
ATOM 739 O O . PHE A 1 89 ? 15.009 3.732 -5.023 1.00 44.94 89 PHE A O 1
ATOM 746 N N . GLY A 1 90 ? 17.071 3.401 -5.853 1.00 42.12 90 GLY A N 1
ATOM 747 C CA . GLY A 1 90 ? 17.752 3.164 -4.586 1.00 42.12 90 GLY A CA 1
ATOM 748 C C . GLY A 1 90 ? 17.835 4.454 -3.774 1.00 42.12 90 GLY A C 1
ATOM 749 O O . GLY A 1 90 ? 18.892 5.075 -3.684 1.00 42.12 90 GLY A O 1
ATOM 750 N N . HIS A 1 91 ? 16.715 4.875 -3.193 1.00 42.31 91 HIS A N 1
ATOM 751 C CA . HIS A 1 91 ? 16.733 5.855 -2.127 1.00 42.31 91 HIS A CA 1
ATOM 752 C C . HIS A 1 91 ? 17.319 5.167 -0.902 1.00 42.31 91 HIS A C 1
ATOM 754 O O . HIS A 1 91 ? 16.710 4.291 -0.290 1.00 42.31 91 HIS A O 1
ATOM 760 N N . ALA A 1 92 ? 18.549 5.558 -0.569 1.00 41.94 92 ALA A N 1
ATOM 761 C CA . ALA A 1 92 ? 19.143 5.233 0.712 1.00 41.94 92 ALA A CA 1
ATOM 762 C C . ALA A 1 92 ? 18.156 5.624 1.834 1.00 41.94 92 ALA A C 1
ATOM 764 O O . ALA A 1 92 ? 17.524 6.681 1.738 1.00 41.94 92 ALA A O 1
ATOM 765 N N . PRO A 1 93 ? 18.033 4.824 2.906 1.00 48.94 93 PRO A N 1
ATOM 766 C CA . PRO A 1 93 ? 17.036 4.987 3.970 1.00 48.94 93 PRO A CA 1
ATOM 767 C C . PRO A 1 93 ? 17.215 6.247 4.848 1.00 48.94 93 PRO A C 1
ATOM 769 O O . PRO A 1 93 ? 16.763 6.264 5.988 1.00 48.94 93 PRO A O 1
ATOM 772 N N . ASN A 1 94 ? 17.868 7.305 4.358 1.00 43.16 94 ASN A N 1
ATOM 773 C CA . ASN A 1 94 ? 18.311 8.435 5.168 1.00 43.16 94 ASN A CA 1
ATOM 774 C C . ASN A 1 94 ? 17.930 9.827 4.636 1.00 43.16 94 ASN A C 1
ATOM 776 O O . ASN A 1 94 ? 18.482 10.818 5.109 1.00 43.16 94 ASN A O 1
ATOM 780 N N . GLU A 1 95 ? 16.999 9.940 3.686 1.00 36.59 95 GLU A N 1
ATOM 781 C CA . GLU A 1 95 ? 16.469 11.254 3.305 1.00 36.59 95 GLU A CA 1
ATOM 782 C C . GLU A 1 95 ? 15.274 11.616 4.198 1.00 36.59 95 GLU A C 1
ATOM 784 O O . GLU A 1 95 ? 14.146 11.159 4.006 1.00 36.59 95 GLU A O 1
ATOM 789 N N . ALA A 1 96 ? 15.545 12.409 5.236 1.00 39.53 96 ALA A N 1
ATOM 790 C CA . ALA A 1 96 ? 14.515 13.019 6.065 1.00 39.53 96 ALA A CA 1
ATOM 791 C C . ALA A 1 96 ? 13.698 14.007 5.216 1.00 39.53 96 ALA A C 1
ATOM 793 O O . ALA A 1 96 ? 14.190 15.069 4.836 1.00 39.53 96 ALA A O 1
ATOM 794 N N . LEU A 1 97 ? 12.448 13.654 4.917 1.00 41.12 97 LEU A N 1
ATOM 795 C CA . LEU A 1 97 ? 11.512 14.539 4.225 1.00 41.12 97 LEU A CA 1
ATOM 796 C C . LEU A 1 97 ? 10.941 15.585 5.207 1.00 41.12 97 LEU A C 1
ATOM 798 O O . LEU A 1 97 ? 10.604 15.219 6.337 1.00 41.12 97 LEU A O 1
ATOM 802 N N . PRO A 1 98 ? 10.811 16.866 4.806 1.00 35.38 98 PRO A N 1
ATOM 803 C CA . PRO A 1 98 ? 10.234 17.912 5.647 1.00 35.38 98 PRO A CA 1
ATOM 804 C C . PRO A 1 98 ? 8.729 17.692 5.881 1.00 35.38 98 PRO A C 1
ATOM 806 O O . PRO A 1 98 ? 8.029 17.129 5.036 1.00 35.38 98 PRO A O 1
ATOM 809 N N . PHE A 1 99 ? 8.293 18.108 7.072 1.00 49.41 99 PHE A N 1
ATOM 810 C CA . PHE A 1 99 ? 6.958 17.940 7.659 1.00 49.41 99 PHE A CA 1
ATOM 811 C C . PHE A 1 99 ? 5.862 18.770 6.983 1.00 49.41 99 PHE A C 1
ATOM 813 O O . PHE A 1 99 ? 6.161 19.890 6.509 1.00 49.41 99 PHE A O 1
#

Organism: NCBI:txid2949647

Radius of gyration: 13.68 Å; chains: 1; bounding box: 33×27×38 Å

Secondary structure (DSSP, 8-state):
-HHHHHHHHHHTT-HHHHTTSGGGG-EE---SS-S-SSS-EEEEETTS-EEEEE-GGGS-BPTTS-BTTS--SSTT-EEEEEE-SS------TT-----

Sequence (99 aa):
MADGNREEDKLNGRWEIFQDQPNHGWIEWHGGPPPFTDGEVDVRLRSGRLIFFRHPLWIGQRPGGQEKWAHLGDGLDFIAYRRHPREAFGHAPNEALPF

pLDDT: mean 73.9, std 14.54, range [35.38, 90.06]

=== Feature glossary ===
Reading guide. The protein is described through the following features:

Foldseek 3Di. A 3Di character summarizes, for each residue, the relative orientation of the Cα frame of its nearest spatial neighbor. Because it encodes fold topology rather than chemistry, 3Di alignments detect remote structural similarity that sequence alignment misses.

Contact-map, Ramachandran, and PAE plots. Plot images: a contact map (which residues are close in 3D, as an N×N binary image), a Ramachandran scatter (backbone torsion angles, revealing secondary-structure composition at a glance), and — for AlphaFold structures — a PAE heatmap (pairwise prediction confidence).

Radius of gyration, Cα contacts, bounding box. Radius of gyration (Rg) is the root-mean-square distance of Cα atoms from their centroid — a single number for overall size and compactness. A globular domain of N residues has Rg ≈ 2.2·N^0.38 Å; an extended or disordered chain has a much larger Rg. The Cα contact count is the number of residue pairs whose Cα atoms are within 8 Å and are more than four positions apart in sequence — a standard proxy for tertiary packing density. The bounding box is the smallest axis-aligned box enclosing all Cα atoms.

Secondary structure (8-state, DSSP). Eight-state secondary structure (DSSP): H is the canonical α-helix, G the tighter 3₁₀-helix, I the wider π-helix; E/B are β-structure, T and S are turns and bends, and '-' is everything else. DSSP derives these from the pattern of main-chain N–H···O=C hydrogen bonds, not from the sequence.

B-factor. B-factor (Debye–Waller factor) reflects atomic displacement in the crystal lattice. It is an experimental observable (units Å²), not a prediction; low values mean the atom is pinned down, high values mean it moves or is heterogeneous across the crystal.

pLDDT. pLDDT is the predicted lDDT-Cα score: AlphaFold's confidence that the local environment of each residue (all inter-atomic distances within 15 Å) is correctly placed. It is a per-residue number between 0 and 100, with higher meaning more reliable.

Nearest PDB structures. Nearest PDB neighbors are the top structural matches found by Foldseek when searching this structure against the entire Protein Data Bank. Each hit reports a TM-score (0 to 1; >0.5 almost always implies the same fold) and an E-value. These are *structural* homologs — they may share no detectable sequence similarity.

Solvent-accessible surface area. Accessible surface area quantifies burial. A residue with SASA near zero is packed into the hydrophobic core; one with SASA >100 Å² sits on the surface. Computed here via the Shrake–Rupley numerical algorithm with a 1.4 Å probe.

Rendered structure images. Structure images are PyMOL renders from six orthogonal camera directions. Cartoon representation draws helices as coils and strands as arrows; sticks shows the backbone as bonds; surface shows the solvent-excluded envelope. Rainbow coloring maps sequence position to hue (blue→red, N→C); chain coloring assigns a distinct color per polypeptide.

Backbone torsions (φ/ψ). φ (phi) and ψ (psi) are the two rotatable backbone dihedrals per residue: φ is the C(i-1)–N–Cα–C torsion, ψ is the N–Cα–C–N(i+1) torsion, both in degrees on (−180°, 180°]. α-helical residues cluster near (−60°, −45°); β-strand residues near (−120°, +130°). A Ramachandran plot is simply a scatter of (φ, ψ) for every residue.

Predicted aligned error. Predicted Aligned Error (PAE) is an AlphaFold confidence matrix: entry (i, j) is the expected error in the position of residue j, in ångströms, when the prediction is superimposed on the true structure at residue i. Low PAE within a block of residues means that block is internally rigid and well-predicted; high PAE between two blocks means their relative placement is uncertain even if each block individually is confident.

mmCIF coordinates. Structure coordinates are given as an mmCIF _atom_site loop: one row per atom with element, residue name, chain id, sequence number, and x/y/z position in Å. Only the four main-chain atoms per residue are included here; side chains are omitted to keep the record compact.

InterPro / GO / CATH / organism. Database cross-references. InterPro integrates a dozen domain/family signature databases into unified entries with residue-range hits. GO terms attach function/process/location labels with evidence codes. CATH codes position the fold in a four-level structural taxonomy. Organism is the NCBI-taxonomy species name.

Secondary structure (3-state, P-SEA). SS3 is a coarse helix/strand/coil call (letters a/b/c) made by the P-SEA algorithm from inter-Cα distances and dihedrals. It is less detailed than DSSP but needs only Cα positions.

Sequence. Sequence gives the chain of amino acids in standard one-letter code (A=alanine, C=cysteine, …, Y=tyrosine), read N→C. It is the only feature that is directly encoded by the gene; all structural features are derived from the folded form of this sequence.